Protein AF-E6Q525-F1 (afdb_monomer)

Radius of gyration: 19.32 Å; Cα contacts (8 Å, |Δi|>4): 96; chains: 1; bounding box: 48×26×49 Å

Structure (mmCIF, N/CA/C/O backbone):
data_AF-E6Q525-F1
#
_entry.id   AF-E6Q525-F1
#
loop_
_atom_site.group_PDB
_atom_site.id
_atom_site.type_symbol
_atom_site.label_atom_id
_atom_site.label_alt_id
_atom_site.label_comp_id
_atom_site.label_asym_id
_atom_site.label_entity_id
_atom_site.label_seq_id
_atom_site.pdbx_PDB_ins_code
_atom_site.Cartn_x
_atom_site.Cartn_y
_atom_site.Cartn_z
_atom_site.occupancy
_atom_site.B_iso_or_equiv
_atom_site.auth_seq_id
_atom_site.auth_comp_id
_atom_site.auth_asym_id
_atom_site.auth_atom_id
_atom_site.pdbx_PDB_model_num
ATOM 1 N N . MET A 1 1 ? 4.960 17.844 8.974 1.00 47.88 1 MET A N 1
ATOM 2 C CA . MET A 1 1 ? 4.373 16.838 8.065 1.00 47.88 1 MET A CA 1
ATOM 3 C C . MET A 1 1 ? 4.088 15.624 8.935 1.00 47.88 1 MET A C 1
ATOM 5 O O . MET A 1 1 ? 5.000 15.235 9.650 1.00 47.88 1 MET A O 1
ATOM 9 N N . GLY A 1 2 ? 2.838 15.164 9.034 1.00 61.84 2 GLY A N 1
ATOM 10 C CA . GLY A 1 2 ? 2.482 14.048 9.922 1.00 61.84 2 GLY A CA 1
ATOM 11 C C . GLY A 1 2 ? 3.049 12.732 9.397 1.00 61.84 2 GLY A C 1
ATOM 12 O O . GLY A 1 2 ? 3.009 12.504 8.191 1.00 61.84 2 GLY A O 1
ATOM 13 N N . ASP A 1 3 ? 3.600 11.910 10.284 1.00 78.62 3 ASP A N 1
ATOM 14 C CA . ASP A 1 3 ? 4.107 10.579 9.957 1.00 78.62 3 ASP A CA 1
ATOM 15 C C . ASP A 1 3 ? 3.029 9.544 10.285 1.00 78.62 3 ASP A C 1
ATOM 17 O O . ASP A 1 3 ? 2.641 9.395 11.443 1.00 78.62 3 ASP A O 1
ATOM 21 N N . VAL A 1 4 ? 2.529 8.849 9.265 1.00 78.38 4 VAL A N 1
ATOM 22 C CA . VAL A 1 4 ? 1.522 7.787 9.428 1.00 78.38 4 VAL A CA 1
ATOM 23 C C . VAL A 1 4 ? 2.098 6.539 10.108 1.00 78.38 4 VAL A C 1
ATOM 25 O O . VAL A 1 4 ? 1.346 5.728 10.632 1.00 78.38 4 VAL A O 1
ATOM 28 N N . SER A 1 5 ? 3.426 6.417 10.160 1.00 79.75 5 SER A N 1
ATOM 29 C CA . SER A 1 5 ? 4.144 5.385 10.919 1.00 79.75 5 SER A CA 1
ATOM 30 C C . SER A 1 5 ? 4.173 5.692 12.424 1.00 79.75 5 SER A C 1
ATOM 32 O O . SER A 1 5 ? 4.584 4.859 13.227 1.00 79.75 5 SER A O 1
ATOM 34 N N . SER A 1 6 ? 3.741 6.894 12.822 1.00 85.31 6 SER A N 1
ATOM 35 C CA . SER A 1 6 ? 3.618 7.321 14.215 1.00 85.31 6 SER A CA 1
ATOM 36 C C . SER A 1 6 ? 2.160 7.307 14.674 1.00 85.31 6 SER A C 1
ATOM 38 O O . SER A 1 6 ? 1.240 7.332 13.861 1.00 85.31 6 SER A O 1
ATOM 40 N N . ARG A 1 7 ? 1.943 7.301 15.995 1.00 90.62 7 ARG A N 1
ATOM 41 C CA . ARG A 1 7 ? 0.597 7.249 16.577 1.00 90.62 7 ARG A CA 1
ATOM 42 C C . ARG A 1 7 ? -0.264 8.421 16.092 1.00 90.62 7 ARG A C 1
ATOM 44 O O . ARG A 1 7 ? -0.021 9.575 16.450 1.00 90.62 7 ARG A O 1
ATOM 51 N N . LEU A 1 8 ? -1.296 8.107 15.321 1.00 91.69 8 LEU A N 1
ATOM 52 C CA . LEU A 1 8 ? -2.277 9.045 14.810 1.00 91.69 8 LEU A CA 1
ATOM 53 C C . LEU A 1 8 ? -3.156 9.570 15.954 1.00 91.69 8 LEU A C 1
ATOM 55 O O . LEU A 1 8 ? -3.463 8.836 16.899 1.00 91.69 8 LEU A O 1
ATOM 59 N N . PRO A 1 9 ? -3.628 10.824 15.865 1.00 94.38 9 PRO A N 1
ATOM 60 C CA . PRO A 1 9 ? -4.492 11.446 16.866 1.00 94.38 9 PRO A CA 1
ATOM 61 C C . PRO A 1 9 ? -5.953 10.978 16.730 1.00 94.38 9 PRO A C 1
ATOM 63 O O . PRO A 1 9 ? -6.878 11.787 16.718 1.00 94.38 9 PRO A O 1
ATOM 66 N N . PHE A 1 10 ? -6.154 9.670 16.590 1.00 95.25 10 PHE A N 1
ATOM 67 C CA . PHE A 1 10 ? -7.456 9.021 16.487 1.00 95.25 10 PHE A CA 1
ATOM 68 C C . PHE A 1 10 ? -7.557 7.904 17.519 1.00 95.25 10 PHE A C 1
ATOM 70 O O . PHE A 1 10 ? -6.555 7.257 17.840 1.00 95.25 10 PHE A O 1
ATOM 77 N N . ASP A 1 11 ? -8.766 7.657 18.007 1.00 96.38 11 ASP A N 1
ATOM 78 C CA . ASP A 1 11 ? -9.036 6.551 18.920 1.00 96.38 11 ASP A CA 1
ATOM 79 C C . ASP A 1 11 ? -8.884 5.194 18.217 1.00 96.38 11 ASP A C 1
ATOM 81 O O . ASP A 1 11 ? -8.897 5.092 16.986 1.00 96.38 11 ASP A O 1
ATOM 85 N N . ASP A 1 12 ? -8.726 4.137 19.008 1.00 97.50 12 ASP A N 1
ATOM 86 C CA . ASP A 1 12 ? -8.756 2.768 18.494 1.00 97.50 12 ASP A CA 1
ATOM 87 C C . ASP A 1 12 ? -10.149 2.473 17.908 1.00 97.50 12 ASP A C 1
ATOM 89 O O . ASP A 1 12 ? -11.165 2.919 18.446 1.00 97.50 12 ASP A O 1
ATOM 93 N N . ALA A 1 13 ? -10.213 1.696 16.823 1.00 97.75 13 ALA A N 1
ATOM 94 C CA . ALA A 1 13 ? -11.466 1.225 16.229 1.00 97.75 13 ALA A CA 1
ATOM 95 C C . ALA A 1 13 ? -12.502 2.336 15.932 1.00 97.75 13 ALA A C 1
ATOM 97 O O . ALA A 1 13 ? -13.710 2.163 16.130 1.00 97.75 13 ALA A O 1
ATOM 98 N N . CYS A 1 14 ? -12.053 3.490 15.438 1.00 97.69 14 CYS A N 1
ATOM 99 C CA . CYS A 1 14 ? -12.929 4.624 15.146 1.00 97.69 14 CYS A CA 1
ATOM 100 C C . CYS A 1 14 ? -13.398 4.694 13.681 1.00 97.69 14 CYS A C 1
ATOM 102 O O . CYS A 1 14 ? -14.441 5.299 13.425 1.00 97.69 14 CYS A O 1
ATOM 104 N N . PHE A 1 15 ? -12.708 4.032 12.743 1.00 97.94 15 PHE A N 1
ATOM 105 C CA . PHE A 1 15 ? -13.044 4.040 11.313 1.00 97.94 15 PHE A CA 1
ATOM 106 C C . PHE A 1 15 ? -13.533 2.683 10.793 1.00 97.94 15 PHE A C 1
ATOM 108 O O . PHE A 1 15 ? -13.028 1.631 11.176 1.00 97.94 15 PHE A O 1
ATOM 115 N N . ASP A 1 16 ? -14.487 2.711 9.860 1.00 98.19 16 ASP A N 1
ATOM 116 C CA . ASP A 1 16 ? -14.950 1.522 9.129 1.00 98.19 16 ASP A CA 1
ATOM 117 C C . ASP A 1 16 ? -14.088 1.223 7.889 1.00 98.19 16 ASP A C 1
ATOM 119 O O . ASP A 1 16 ? -13.936 0.065 7.496 1.00 98.19 16 ASP A O 1
ATOM 123 N N . VAL A 1 17 ? -13.525 2.263 7.260 1.00 97.69 17 VAL A N 1
ATOM 124 C CA . VAL A 1 17 ? -12.701 2.159 6.048 1.00 97.69 17 VAL A CA 1
ATOM 125 C C . VAL A 1 17 ? -11.536 3.146 6.108 1.00 97.69 17 VAL A C 1
ATOM 127 O O . VAL A 1 17 ? -11.725 4.306 6.473 1.00 97.69 17 VAL A O 1
ATOM 130 N N . ALA A 1 18 ? -10.353 2.704 5.688 1.00 96.50 18 ALA A N 1
ATOM 131 C CA . ALA A 1 18 ? -9.171 3.530 5.473 1.00 96.50 18 ALA A CA 1
ATOM 132 C C . ALA A 1 18 ? -8.716 3.425 4.010 1.00 96.50 18 ALA A C 1
ATOM 134 O O . ALA A 1 18 ? -8.756 2.346 3.418 1.00 96.50 18 ALA A O 1
ATOM 135 N N . ILE A 1 19 ? -8.282 4.542 3.423 1.00 96.06 19 ILE A N 1
ATOM 136 C CA . ILE A 1 19 ? -7.735 4.594 2.060 1.00 96.06 19 ILE A CA 1
ATOM 137 C C . ILE A 1 19 ? -6.264 4.980 2.159 1.00 96.06 19 ILE A C 1
ATOM 139 O O . ILE A 1 19 ? -5.932 6.017 2.732 1.00 96.06 19 ILE A O 1
ATOM 143 N N . PHE A 1 20 ? -5.397 4.156 1.582 1.00 94.25 20 PHE A N 1
ATOM 144 C CA . PHE A 1 20 ? -3.954 4.339 1.612 1.00 94.25 20 PHE A CA 1
ATOM 145 C C . PHE A 1 20 ? -3.367 4.143 0.212 1.00 94.25 20 PHE A C 1
ATOM 147 O O . PHE A 1 20 ? -2.974 3.042 -0.168 1.00 94.25 20 PHE A O 1
ATOM 154 N N . GLY A 1 21 ? -3.396 5.203 -0.596 1.00 93.62 21 GLY A N 1
ATOM 155 C CA . GLY A 1 21 ? -3.055 5.122 -2.017 1.00 93.62 21 GLY A CA 1
ATOM 156 C C . GLY A 1 21 ? -1.723 5.773 -2.363 1.00 93.62 21 GLY A C 1
ATOM 157 O O . GLY A 1 21 ? -1.553 6.954 -2.081 1.00 93.62 21 GLY A O 1
ATOM 158 N N . GLU A 1 22 ? -0.829 5.019 -3.009 1.00 90.81 22 GLU A N 1
ATOM 159 C CA . GLU A 1 22 ? 0.475 5.471 -3.536 1.00 90.81 22 GLU A CA 1
ATOM 160 C C . GLU A 1 22 ? 1.377 6.126 -2.469 1.00 90.81 22 GLU A C 1
ATOM 162 O O . GLU A 1 22 ? 1.994 7.170 -2.687 1.00 90.81 22 GLU A O 1
ATOM 167 N N . VAL A 1 23 ? 1.389 5.556 -1.259 1.00 91.25 23 VAL A N 1
ATOM 168 C CA . VAL A 1 23 ? 2.201 6.061 -0.132 1.00 91.25 23 VAL A CA 1
ATOM 169 C C . VAL A 1 23 ? 3.069 4.975 0.493 1.00 91.25 23 VAL A C 1
ATOM 171 O O . VAL A 1 23 ? 4.162 5.286 0.964 1.00 91.25 23 VAL A O 1
ATOM 174 N N . ILE A 1 24 ? 2.623 3.714 0.508 1.00 93.19 24 ILE A N 1
ATOM 175 C CA . ILE A 1 24 ? 3.304 2.642 1.249 1.00 93.19 24 ILE A CA 1
ATOM 176 C C . ILE A 1 24 ? 4.763 2.453 0.805 1.00 93.19 24 ILE A C 1
ATOM 178 O O . ILE A 1 24 ? 5.640 2.251 1.638 1.00 93.19 24 ILE A O 1
ATOM 182 N N . GLU A 1 25 ? 5.043 2.601 -0.487 1.00 89.25 25 GLU A N 1
ATOM 183 C CA . GLU A 1 25 ? 6.373 2.490 -1.093 1.00 89.25 25 GLU A CA 1
ATOM 184 C C . GLU A 1 25 ? 7.328 3.641 -0.740 1.00 89.25 25 GLU A C 1
ATOM 186 O O . GLU A 1 25 ? 8.530 3.550 -0.991 1.00 89.25 25 GLU A O 1
ATOM 191 N N . HIS A 1 26 ? 6.806 4.729 -0.175 1.00 88.81 26 HIS A N 1
ATOM 192 C CA . HIS A 1 26 ? 7.578 5.898 0.235 1.00 88.81 26 HIS A CA 1
ATOM 193 C C . HIS A 1 26 ? 7.875 5.918 1.736 1.00 88.81 26 HIS A C 1
ATOM 195 O O . HIS A 1 26 ? 8.639 6.771 2.194 1.00 88.81 26 HIS A O 1
ATOM 201 N N . LEU A 1 27 ? 7.272 5.009 2.506 1.00 90.62 27 LEU A N 1
ATOM 202 C CA . LEU A 1 27 ? 7.489 4.933 3.941 1.00 90.62 27 LEU A CA 1
ATOM 203 C C . LEU A 1 27 ? 8.838 4.304 4.273 1.00 90.62 27 LEU A C 1
ATOM 205 O O . LEU A 1 27 ? 9.283 3.351 3.638 1.00 90.62 27 LEU A O 1
ATOM 209 N N . VAL A 1 28 ? 9.461 4.830 5.327 1.00 90.75 28 VAL A N 1
ATOM 210 C CA . VAL A 1 28 ? 10.660 4.229 5.923 1.00 90.75 28 VAL A CA 1
ATOM 211 C C . VAL A 1 28 ? 10.292 2.940 6.662 1.00 90.75 28 VAL A C 1
ATOM 213 O O . VAL A 1 28 ? 11.012 1.952 6.550 1.00 90.75 28 VAL A O 1
ATOM 216 N N . ASP A 1 29 ? 9.167 2.956 7.383 1.00 93.50 29 ASP A N 1
ATOM 217 C CA . ASP A 1 29 ? 8.626 1.813 8.121 1.00 93.50 29 ASP A CA 1
ATOM 218 C C . ASP A 1 29 ? 7.149 1.580 7.735 1.00 93.50 29 ASP A C 1
ATOM 220 O O . ASP A 1 29 ? 6.232 2.104 8.377 1.00 93.50 29 ASP A O 1
ATOM 224 N N . PRO A 1 30 ? 6.891 0.844 6.639 1.00 93.94 30 PRO A N 1
ATOM 225 C CA . PRO A 1 30 ? 5.530 0.553 6.202 1.00 93.94 30 PRO A CA 1
ATOM 226 C C . PRO A 1 30 ? 4.770 -0.342 7.189 1.00 93.94 30 PRO A C 1
ATOM 228 O O . PRO A 1 30 ? 3.546 -0.238 7.273 1.00 93.94 30 PRO A O 1
ATOM 231 N N . ASP A 1 31 ? 5.464 -1.184 7.959 1.00 95.69 31 ASP A N 1
ATOM 232 C CA . ASP A 1 31 ? 4.833 -2.093 8.916 1.00 95.69 31 ASP A CA 1
ATOM 233 C C . ASP A 1 31 ? 4.242 -1.317 10.097 1.00 95.69 31 ASP A C 1
ATOM 235 O O . ASP A 1 31 ? 3.097 -1.568 10.483 1.00 95.69 31 ASP A O 1
ATOM 239 N N . ALA A 1 32 ? 4.969 -0.329 10.627 1.00 94.56 32 ALA A N 1
ATOM 240 C CA . ALA A 1 32 ? 4.458 0.561 11.668 1.00 94.56 32 ALA A CA 1
ATOM 241 C C . ALA A 1 32 ? 3.211 1.330 11.201 1.00 94.56 32 ALA A C 1
ATOM 243 O O . ALA A 1 32 ? 2.221 1.415 11.930 1.00 94.56 32 ALA A O 1
ATOM 244 N N . ALA A 1 33 ? 3.205 1.820 9.959 1.00 94.31 33 ALA A N 1
ATOM 245 C CA . ALA A 1 33 ? 2.037 2.494 9.399 1.00 94.31 33 ALA A CA 1
ATOM 246 C C . ALA A 1 33 ? 0.834 1.555 9.225 1.00 94.31 33 ALA A C 1
ATOM 248 O O . ALA A 1 33 ? -0.295 1.934 9.533 1.00 94.31 33 ALA A O 1
ATOM 249 N N . LEU A 1 34 ? 1.050 0.315 8.772 1.00 95.56 34 LEU A N 1
ATOM 250 C CA . LEU A 1 34 ? -0.022 -0.678 8.653 1.00 95.56 34 LEU A CA 1
ATOM 251 C C . LEU A 1 34 ? -0.587 -1.088 10.019 1.00 95.56 34 LEU A C 1
ATOM 253 O O . LEU A 1 34 ? -1.800 -1.265 10.143 1.00 95.56 34 LEU A O 1
ATOM 257 N N . GLN A 1 35 ? 0.256 -1.200 11.050 1.00 96.06 35 GLN A N 1
ATOM 258 C CA . GLN A 1 35 ? -0.192 -1.444 12.426 1.00 96.06 35 GLN A CA 1
ATOM 259 C C . GLN A 1 35 ? -1.062 -0.298 12.936 1.00 96.06 35 GLN A C 1
ATOM 261 O O . GLN A 1 35 ? -2.121 -0.531 13.517 1.00 96.06 35 GLN A O 1
ATOM 266 N N . GLU A 1 36 ? -0.652 0.937 12.673 1.00 96.25 36 GLU A N 1
ATOM 267 C CA . GLU A 1 36 ? -1.385 2.121 13.093 1.00 96.25 36 GLU A CA 1
ATOM 268 C C . GLU A 1 36 ? -2.723 2.274 12.351 1.00 96.25 36 GLU A C 1
ATOM 270 O O . GLU A 1 36 ? -3.752 2.554 12.967 1.00 96.25 36 GLU A O 1
ATOM 275 N N . ILE A 1 37 ? -2.751 1.987 11.047 1.00 96.06 37 ILE A N 1
ATOM 276 C CA . ILE A 1 37 ? -3.991 1.900 10.264 1.00 96.06 37 ILE A CA 1
ATOM 277 C C . ILE A 1 37 ? -4.902 0.799 10.825 1.00 96.06 37 ILE A C 1
ATOM 279 O O . ILE A 1 37 ? -6.101 1.016 11.001 1.00 96.06 37 ILE A O 1
ATOM 283 N N . SER A 1 38 ? -4.349 -0.371 11.156 1.00 96.38 38 SER A N 1
ATOM 284 C 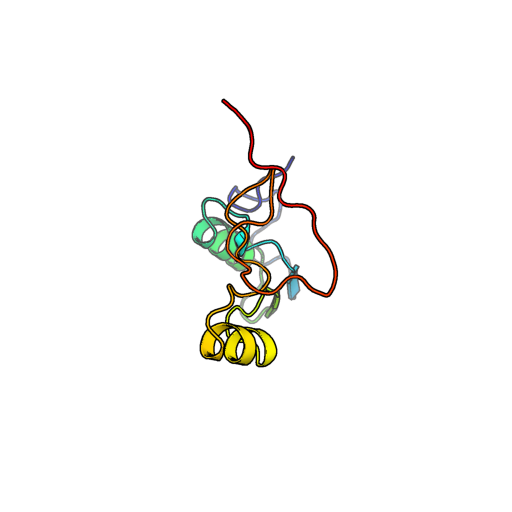CA . SER A 1 38 ? -5.114 -1.459 11.769 1.00 96.38 38 SER A CA 1
ATOM 285 C C . SER A 1 38 ? -5.667 -1.087 13.146 1.00 96.38 38 SER A C 1
ATOM 287 O O . SER A 1 38 ? -6.742 -1.568 13.492 1.00 96.38 38 SER A O 1
ATOM 289 N N . ARG A 1 39 ? -4.962 -0.261 13.932 1.00 97.25 39 ARG A N 1
ATOM 290 C CA . ARG A 1 39 ? -5.412 0.213 15.251 1.00 97.25 39 ARG A CA 1
ATOM 291 C C . ARG A 1 39 ? -6.647 1.098 15.134 1.00 97.25 39 ARG A C 1
ATOM 293 O O . ARG A 1 39 ? -7.592 0.943 15.905 1.00 97.25 39 ARG A O 1
ATOM 300 N N . VAL A 1 40 ? -6.641 2.036 14.189 1.00 97.50 40 VAL A N 1
ATOM 301 C CA . VAL A 1 40 ? -7.747 2.992 14.017 1.00 97.50 40 VAL A CA 1
ATOM 302 C C . VAL A 1 40 ? -8.950 2.379 13.294 1.00 97.50 40 VAL A C 1
ATOM 304 O O . VAL A 1 40 ? -10.059 2.906 13.398 1.00 97.50 40 VAL A O 1
ATOM 307 N N . LEU A 1 41 ? -8.766 1.257 12.591 1.00 98.12 41 LEU A N 1
ATOM 308 C CA . LEU A 1 41 ? -9.850 0.494 11.977 1.00 98.12 41 LEU A CA 1
ATOM 309 C C . LEU A 1 41 ? -10.617 -0.341 13.006 1.00 98.12 41 LEU A C 1
ATOM 311 O O . LEU A 1 41 ? -10.053 -0.983 13.891 1.00 98.12 41 LEU A O 1
ATOM 315 N N . ARG A 1 42 ? -11.941 -0.365 12.863 1.00 98.31 42 ARG A N 1
ATOM 316 C CA . ARG A 1 42 ? -12.815 -1.273 13.611 1.00 98.31 42 ARG A CA 1
ATOM 317 C C . ARG A 1 42 ? -12.500 -2.731 13.277 1.00 98.31 42 ARG A C 1
ATOM 319 O O . ARG A 1 42 ? -12.098 -3.022 12.149 1.00 98.31 42 ARG A O 1
ATOM 326 N N . PRO A 1 43 ? -12.765 -3.679 14.195 1.00 96.81 43 PRO A N 1
ATOM 327 C CA . PRO A 1 43 ? -12.792 -5.094 13.845 1.00 96.81 43 PRO A CA 1
ATOM 328 C C . PRO A 1 43 ? -13.726 -5.336 12.649 1.00 96.81 43 PRO A C 1
ATOM 330 O O . PRO A 1 43 ? -14.905 -4.994 12.701 1.00 96.81 43 PRO A O 1
ATOM 333 N N . GLY A 1 44 ? -13.192 -5.902 11.564 1.00 96.00 44 GLY A N 1
ATOM 334 C CA . GLY A 1 44 ? -13.927 -6.104 10.307 1.00 96.00 44 GLY A CA 1
ATOM 335 C C . GLY A 1 44 ? -13.978 -4.889 9.368 1.00 96.00 44 GLY A C 1
ATOM 336 O O . GLY A 1 44 ? -14.629 -4.970 8.329 1.00 96.00 44 GLY A O 1
ATOM 337 N N . GLY A 1 45 ? -13.304 -3.787 9.708 1.00 97.50 45 GLY A N 1
ATOM 338 C CA . GLY A 1 45 ? -13.104 -2.646 8.819 1.00 97.50 45 GLY A CA 1
ATOM 339 C C . GLY A 1 45 ? -12.185 -2.972 7.638 1.00 97.50 45 GLY A C 1
ATOM 340 O O . GLY A 1 45 ? -11.452 -3.963 7.650 1.00 97.50 45 GLY A O 1
ATOM 341 N N . TYR A 1 46 ? -12.219 -2.126 6.609 1.00 97.81 46 TYR A N 1
ATOM 342 C CA . TYR A 1 46 ? -11.490 -2.351 5.359 1.00 97.81 46 TYR A CA 1
ATOM 343 C C . TYR A 1 46 ? -10.363 -1.344 5.146 1.00 97.81 46 TYR A C 1
ATOM 345 O O . TYR A 1 46 ? -10.533 -0.142 5.328 1.00 97.81 46 TYR A O 1
ATOM 353 N N . LEU A 1 47 ? -9.228 -1.836 4.655 1.00 97.31 47 LEU A N 1
ATOM 354 C CA . LEU A 1 47 ? -8.162 -1.012 4.098 1.00 97.31 47 LEU A CA 1
ATOM 355 C C . LEU A 1 47 ? -8.178 -1.133 2.573 1.00 97.31 47 LEU A C 1
ATOM 357 O O . LEU A 1 47 ? -8.012 -2.225 2.029 1.00 97.31 47 LEU A O 1
ATOM 361 N N . VAL A 1 48 ? -8.347 -0.008 1.883 1.00 97.62 48 VAL A N 1
ATOM 362 C CA . VAL A 1 48 ? -8.154 0.104 0.435 1.00 97.62 48 VAL A CA 1
ATOM 363 C C . VAL A 1 48 ? -6.754 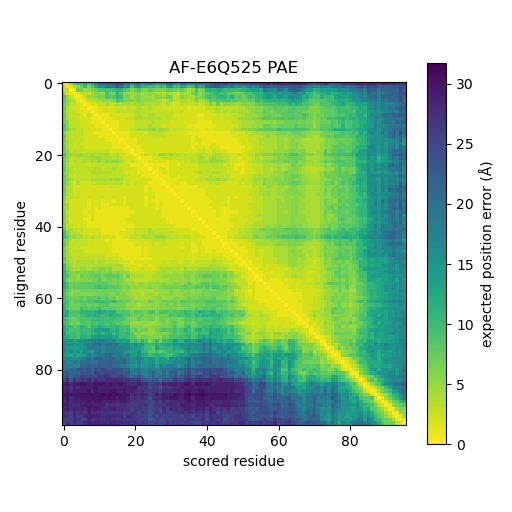0.649 0.188 1.00 97.62 48 VAL A C 1
ATOM 365 O O . VAL A 1 48 ? -6.501 1.829 0.421 1.00 97.62 48 VAL A O 1
ATOM 368 N N . LEU A 1 49 ? -5.850 -0.214 -0.273 1.00 96.12 49 LEU A N 1
ATOM 369 C CA . LEU A 1 49 ? -4.448 0.121 -0.514 1.00 96.12 49 LEU A CA 1
ATOM 370 C C . LEU A 1 49 ? -4.123 0.085 -2.008 1.00 96.12 49 LEU A C 1
ATOM 372 O O . LEU A 1 49 ? -4.491 -0.869 -2.696 1.00 96.12 49 LEU A O 1
ATOM 376 N N . THR A 1 50 ? -3.397 1.091 -2.498 1.00 94.81 50 THR A N 1
ATOM 377 C CA . THR A 1 50 ? -2.822 1.082 -3.853 1.00 94.81 50 THR A CA 1
ATOM 378 C C . THR A 1 50 ? -1.317 1.319 -3.800 1.00 94.81 50 THR A C 1
ATOM 380 O O . THR A 1 50 ? -0.828 2.055 -2.944 1.00 94.81 50 THR A O 1
ATOM 383 N N . THR A 1 51 ? -0.589 0.640 -4.684 1.00 93.88 51 THR A N 1
ATOM 384 C CA . THR A 1 51 ? 0.861 0.777 -4.845 1.00 93.88 51 THR A CA 1
ATOM 385 C C . THR A 1 51 ? 1.257 0.345 -6.266 1.00 93.88 51 THR A C 1
ATOM 387 O O . THR A 1 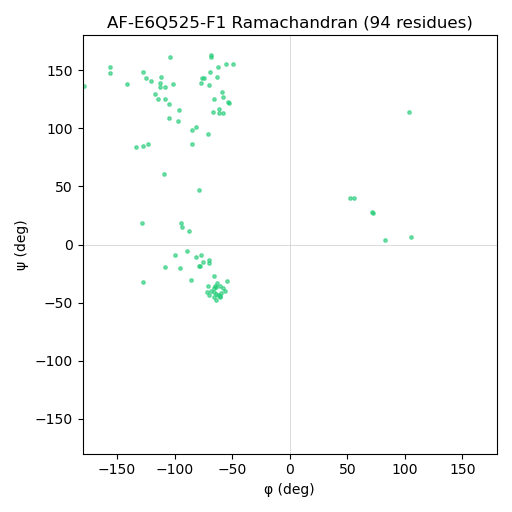51 ? 0.569 -0.506 -6.8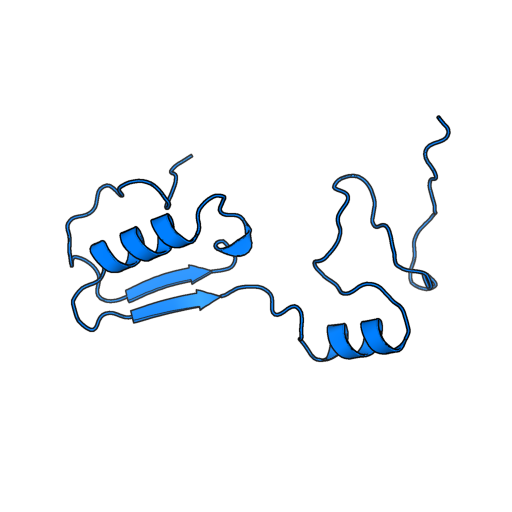60 1.00 93.88 51 THR A O 1
ATOM 390 N N . PRO A 1 52 ? 2.354 0.871 -6.838 1.00 90.06 52 PRO A N 1
ATOM 391 C CA . PRO A 1 52 ? 2.818 0.487 -8.161 1.00 90.06 52 PRO A CA 1
ATOM 392 C C . PRO A 1 52 ? 3.099 -1.016 -8.283 1.00 90.06 52 PRO A C 1
ATOM 394 O O . PRO A 1 52 ? 3.902 -1.604 -7.559 1.00 90.06 52 PRO A O 1
ATOM 397 N N . ASN A 1 53 ? 2.493 -1.655 -9.285 1.00 90.44 53 ASN A N 1
ATOM 398 C CA . ASN A 1 53 ? 2.797 -3.044 -9.615 1.00 90.44 53 ASN A CA 1
ATOM 399 C C . ASN A 1 53 ? 4.020 -3.120 -10.537 1.00 90.44 53 ASN A C 1
ATOM 401 O O . ASN A 1 53 ? 3.898 -3.017 -11.764 1.00 90.44 53 ASN A O 1
ATOM 405 N N . LEU A 1 54 ? 5.192 -3.387 -9.959 1.00 88.00 54 LEU A N 1
ATOM 406 C CA . LEU A 1 54 ? 6.433 -3.567 -10.714 1.00 88.00 54 LEU A CA 1
ATOM 407 C C . LEU A 1 54 ? 6.317 -4.641 -11.813 1.00 88.00 54 LEU A C 1
ATOM 409 O O . LEU A 1 54 ? 6.930 -4.504 -12.867 1.00 88.00 54 LEU A O 1
ATOM 413 N N . ALA A 1 55 ? 5.500 -5.675 -11.608 1.00 89.00 55 ALA A N 1
ATOM 414 C CA . ALA A 1 55 ? 5.313 -6.795 -12.528 1.00 89.00 55 ALA A CA 1
ATOM 415 C C . ALA A 1 55 ? 4.137 -6.614 -13.508 1.00 89.00 55 ALA A C 1
ATOM 417 O O . ALA A 1 55 ? 3.695 -7.587 -14.132 1.00 89.00 55 ALA A O 1
ATOM 418 N N . CYS A 1 56 ? 3.609 -5.398 -13.658 1.00 90.69 56 CYS A N 1
ATOM 419 C CA . CYS A 1 56 ? 2.595 -5.105 -14.666 1.00 90.69 56 CYS A CA 1
ATOM 420 C C . CYS A 1 56 ? 3.071 -5.485 -16.084 1.00 90.69 56 CYS A C 1
ATOM 422 O O . CYS A 1 56 ? 4.265 -5.590 -16.378 1.00 90.69 56 CYS A O 1
ATOM 424 N N . TRP A 1 57 ? 2.111 -5.741 -16.974 1.00 91.88 57 TRP A N 1
ATOM 425 C CA . TRP A 1 57 ? 2.361 -6.370 -18.275 1.00 91.88 57 TRP A CA 1
ATOM 426 C C . TRP A 1 57 ? 3.396 -5.621 -19.130 1.00 91.88 57 TRP A C 1
ATOM 428 O O . TRP A 1 57 ? 4.262 -6.255 -19.728 1.00 91.88 57 TRP A O 1
ATOM 438 N N . PHE A 1 58 ? 3.374 -4.286 -19.140 1.00 88.81 58 PHE A N 1
ATOM 439 C CA . PHE A 1 58 ? 4.342 -3.498 -19.900 1.00 88.81 58 PHE A CA 1
ATOM 440 C C . PHE A 1 58 ? 5.742 -3.548 -19.273 1.00 88.81 58 PHE A C 1
ATOM 442 O O . PHE A 1 58 ? 6.721 -3.644 -20.009 1.00 88.81 58 PHE A O 1
ATOM 449 N N . ASN A 1 59 ? 5.854 -3.581 -17.937 1.00 89.62 59 ASN A N 1
ATOM 450 C CA . ASN A 1 59 ? 7.138 -3.749 -17.253 1.00 89.62 59 ASN A CA 1
ATOM 451 C C . ASN A 1 59 ? 7.765 -5.119 -17.545 1.00 89.62 59 ASN A C 1
ATOM 453 O O . ASN A 1 59 ? 8.976 -5.224 -17.730 1.00 89.62 59 ASN A O 1
ATOM 457 N N . ARG A 1 60 ? 6.945 -6.167 -17.675 1.00 91.88 60 ARG A N 1
ATOM 458 C CA . ARG A 1 60 ? 7.413 -7.488 -18.124 1.00 91.88 60 ARG A CA 1
ATOM 459 C C . ARG A 1 60 ? 7.941 -7.456 -19.558 1.00 91.88 60 ARG A C 1
ATOM 461 O O . ARG A 1 60 ? 8.987 -8.038 -19.822 1.00 91.88 60 ARG A O 1
ATOM 468 N N . ILE A 1 61 ? 7.259 -6.759 -20.467 1.00 90.81 61 ILE A N 1
ATOM 469 C CA . ILE A 1 61 ? 7.700 -6.636 -21.865 1.00 90.81 61 ILE A CA 1
ATOM 470 C C . ILE A 1 61 ? 9.037 -5.897 -21.951 1.00 90.81 61 ILE A C 1
ATOM 472 O O . ILE A 1 61 ? 9.951 -6.390 -22.610 1.00 90.81 61 ILE A O 1
ATOM 476 N N . VAL A 1 62 ? 9.183 -4.752 -21.269 1.00 85.50 62 VAL A N 1
ATOM 477 C CA . VAL A 1 62 ? 10.442 -3.984 -21.306 1.00 85.50 62 VAL A CA 1
ATOM 478 C C . VAL A 1 62 ? 11.602 -4.769 -20.687 1.00 85.50 62 VAL A C 1
ATOM 480 O O . VAL A 1 62 ? 12.693 -4.760 -21.253 1.00 85.50 62 VAL A O 1
ATOM 483 N N . LEU A 1 63 ? 11.362 -5.541 -19.620 1.00 87.94 63 LEU A N 1
ATOM 484 C CA . LEU A 1 63 ? 12.374 -6.431 -19.038 1.00 87.94 63 LEU A CA 1
ATOM 485 C C . LEU A 1 63 ? 12.868 -7.486 -20.027 1.00 87.94 63 LEU A C 1
ATOM 487 O O . LEU A 1 63 ? 14.074 -7.687 -20.148 1.00 87.94 63 LEU A O 1
ATOM 491 N N . VAL A 1 64 ? 11.956 -8.137 -20.754 1.00 88.50 64 VAL A N 1
ATOM 492 C CA . VAL A 1 64 ? 12.306 -9.177 -21.737 1.00 88.50 64 VAL A CA 1
ATOM 493 C C . VAL A 1 64 ? 13.204 -8.626 -22.847 1.00 88.50 64 VAL A C 1
ATOM 495 O O . VAL A 1 64 ? 14.116 -9.314 -23.295 1.00 88.50 64 VAL A O 1
ATOM 498 N N . ILE A 1 65 ? 13.002 -7.373 -23.258 1.00 86.94 65 ILE A N 1
ATOM 499 C CA . ILE A 1 65 ? 13.839 -6.709 -24.272 1.00 86.94 65 ILE A CA 1
ATOM 500 C C . ILE A 1 65 ? 15.080 -6.014 -23.678 1.00 86.94 65 ILE A C 1
ATOM 502 O O . ILE A 1 65 ? 15.750 -5.242 -24.369 1.00 86.94 65 ILE A O 1
ATOM 506 N N . GLY A 1 66 ? 15.403 -6.277 -22.407 1.00 82.56 66 GLY A N 1
ATOM 507 C CA . GLY A 1 66 ? 16.595 -5.759 -21.732 1.00 82.56 66 GLY A CA 1
ATOM 508 C C . GLY A 1 66 ? 16.527 -4.267 -21.395 1.00 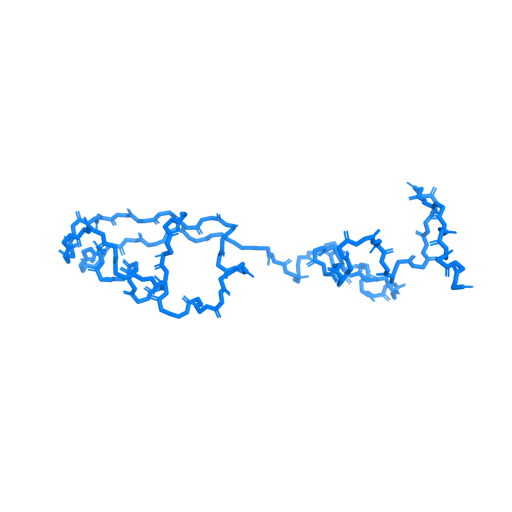82.56 66 GLY A C 1
ATOM 509 O O . GLY A 1 66 ? 17.559 -3.596 -21.347 1.00 82.56 66 GLY A O 1
ATOM 510 N N . VAL A 1 67 ? 15.322 -3.728 -21.205 1.00 81.62 67 VAL A N 1
ATOM 511 C CA . VAL A 1 67 ? 15.066 -2.338 -20.817 1.00 81.62 67 VAL A CA 1
ATOM 512 C C . VAL A 1 67 ? 14.574 -2.293 -19.370 1.00 81.62 67 VAL A C 1
ATOM 514 O O . VAL A 1 67 ? 13.710 -3.066 -18.963 1.00 81.62 67 VAL A O 1
ATOM 517 N N . GLN A 1 68 ? 15.113 -1.354 -18.594 1.00 82.12 68 GLN A N 1
ATOM 518 C CA . GLN A 1 68 ? 14.715 -1.139 -17.206 1.00 82.12 68 GLN A CA 1
ATOM 519 C C . GLN A 1 68 ? 13.203 -0.818 -17.083 1.00 82.12 68 GLN A C 1
ATOM 521 O O . GLN A 1 68 ? 12.728 0.082 -17.793 1.00 82.12 68 GLN A O 1
ATOM 526 N N . PRO A 1 69 ? 12.463 -1.485 -16.167 1.00 85.00 69 PRO A N 1
ATOM 527 C CA . PRO A 1 69 ? 11.071 -1.183 -15.838 1.00 85.00 69 PRO A CA 1
ATOM 528 C C . PRO A 1 69 ? 10.785 0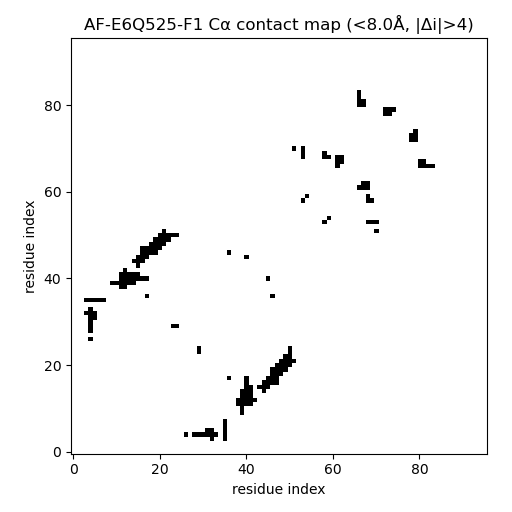.291 -15.553 1.00 85.00 69 PRO A C 1
ATOM 530 O O . PRO A 1 69 ? 11.641 1.067 -15.122 1.00 85.00 69 PRO A O 1
ATOM 533 N N . ILE A 1 70 ? 9.535 0.681 -15.756 1.00 77.94 70 ILE A N 1
ATOM 534 C CA . ILE A 1 70 ? 9.016 1.976 -15.320 1.00 77.94 70 ILE A CA 1
ATOM 535 C C . ILE A 1 70 ? 8.807 1.941 -13.802 1.00 77.94 70 ILE A C 1
ATOM 537 O O . ILE A 1 70 ? 8.429 0.895 -13.271 1.00 77.94 70 ILE A O 1
ATOM 541 N N . PHE A 1 71 ? 9.073 3.071 -13.133 1.00 75.19 71 PHE A N 1
ATOM 542 C CA . PHE A 1 71 ? 9.014 3.248 -11.673 1.00 75.19 71 PHE A CA 1
ATOM 543 C C . PHE A 1 71 ? 10.145 2.550 -10.902 1.00 75.19 71 PHE A C 1
ATOM 545 O O . PHE A 1 71 ? 9.987 2.166 -9.750 1.00 75.19 71 PHE A O 1
ATOM 552 N N . THR A 1 72 ? 11.302 2.377 -11.546 1.00 76.81 72 THR A N 1
ATOM 553 C CA . THR A 1 72 ? 12.524 1.828 -10.919 1.00 76.81 72 THR A CA 1
ATOM 554 C C . THR A 1 72 ? 13.742 2.719 -11.138 1.00 76.81 72 THR A C 1
ATOM 556 O O . THR A 1 72 ? 14.886 2.276 -11.047 1.00 76.81 72 THR A O 1
ATOM 559 N N . GLU A 1 73 ? 13.509 3.982 -11.482 1.00 73.81 73 GLU A N 1
ATOM 560 C CA . GLU A 1 73 ? 14.549 4.981 -11.638 1.00 73.81 73 GLU A CA 1
ATOM 561 C C . GLU A 1 73 ? 15.290 5.175 -10.305 1.00 73.81 73 GLU A C 1
ATOM 563 O O . GLU A 1 73 ? 14.716 5.606 -9.312 1.00 73.81 73 GLU A O 1
ATOM 568 N N . THR A 1 74 ? 16.586 4.865 -10.281 1.00 63.59 74 THR A N 1
ATOM 569 C CA . THR A 1 74 ? 17.423 4.962 -9.072 1.00 63.59 74 THR A CA 1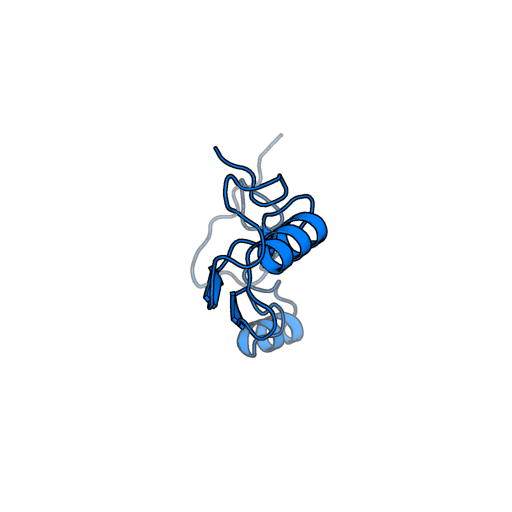
ATOM 570 C C . THR A 1 74 ? 18.083 6.328 -8.894 1.00 63.59 74 THR A C 1
ATOM 572 O O . THR A 1 74 ? 18.733 6.575 -7.882 1.00 63.59 74 THR A O 1
ATOM 575 N N . SER A 1 75 ? 17.944 7.224 -9.875 1.00 65.50 75 SER A N 1
ATOM 576 C CA . SER A 1 75 ? 18.542 8.555 -9.847 1.00 65.50 75 SER A CA 1
ATOM 577 C C . SER A 1 75 ? 17.468 9.635 -9.863 1.00 65.50 75 SER A C 1
ATOM 579 O O . SER A 1 75 ? 16.591 9.666 -10.723 1.00 65.50 75 SER A O 1
ATOM 581 N N . LEU A 1 76 ? 17.596 10.557 -8.910 1.00 65.62 76 LEU A N 1
ATOM 582 C CA . LEU A 1 76 ? 16.757 11.750 -8.788 1.00 65.62 76 LEU A CA 1
ATOM 583 C C . LEU A 1 76 ? 17.115 12.825 -9.826 1.00 65.62 76 LEU A C 1
ATOM 585 O O . LEU A 1 76 ? 16.348 13.757 -10.045 1.00 65.62 76 LEU A O 1
ATOM 589 N N . HIS A 1 77 ? 18.280 12.697 -10.466 1.00 68.81 77 HIS A N 1
ATOM 590 C CA . HIS A 1 77 ? 18.819 13.694 -11.392 1.00 68.81 77 HIS A CA 1
ATOM 591 C C . HIS A 1 77 ? 18.776 13.244 -12.855 1.00 68.81 77 HIS A C 1
ATOM 593 O O . HIS A 1 77 ? 18.869 14.075 -13.755 1.00 68.81 77 HIS A O 1
ATOM 599 N N . ALA A 1 78 ? 18.656 11.941 -13.117 1.00 62.16 78 ALA A N 1
ATOM 600 C CA . ALA A 1 78 ? 18.665 11.403 -14.471 1.00 62.16 78 ALA A CA 1
ATOM 601 C C . ALA A 1 78 ? 17.948 10.053 -14.555 1.00 62.16 78 ALA A C 1
ATOM 603 O O . ALA A 1 78 ? 18.035 9.225 -13.655 1.00 62.16 78 ALA A O 1
ATOM 604 N N . LYS A 1 79 ? 17.310 9.777 -15.692 1.00 60.00 79 LYS A N 1
ATOM 605 C CA . LYS A 1 79 ? 16.777 8.444 -15.995 1.00 60.00 79 LYS A CA 1
ATOM 606 C C . LYS A 1 79 ? 17.911 7.564 -16.526 1.00 60.00 79 LYS A C 1
ATOM 608 O O . LYS A 1 79 ? 18.300 7.687 -17.683 1.00 60.00 79 LYS A O 1
ATOM 613 N N . ILE A 1 80 ? 18.462 6.698 -15.678 1.00 60.72 80 ILE A N 1
ATOM 614 C CA . ILE A 1 80 ? 19.584 5.802 -16.011 1.00 60.72 80 ILE A CA 1
ATOM 615 C C . ILE A 1 80 ? 19.038 4.389 -16.284 1.00 60.72 80 ILE A C 1
ATOM 617 O O . ILE A 1 80 ? 18.159 3.923 -15.567 1.00 60.72 80 ILE A O 1
ATOM 621 N N . GLY A 1 81 ? 19.543 3.698 -17.317 1.00 55.94 81 GLY A N 1
ATOM 622 C CA . GLY A 1 81 ? 19.242 2.273 -17.563 1.00 55.94 81 GLY A CA 1
ATOM 623 C C . GLY A 1 81 ? 18.274 1.939 -18.712 1.00 55.94 81 GLY A C 1
ATOM 624 O O . GLY A 1 81 ? 17.945 0.771 -18.906 1.00 55.94 81 GLY A O 1
ATOM 625 N N . ARG A 1 82 ? 17.833 2.910 -19.527 1.00 60.62 82 ARG A N 1
ATOM 626 C CA . ARG A 1 82 ? 17.015 2.643 -20.731 1.00 60.62 82 ARG A CA 1
ATOM 627 C C . ARG A 1 82 ? 17.842 2.800 -22.013 1.00 60.62 82 ARG A C 1
ATOM 629 O O . ARG A 1 82 ? 18.209 3.907 -22.385 1.00 60.62 82 ARG A O 1
ATOM 636 N N . LYS A 1 83 ? 18.137 1.679 -22.685 1.00 49.62 83 LYS A N 1
ATOM 637 C CA . LYS A 1 83 ? 19.087 1.581 -23.817 1.00 49.62 83 LYS A CA 1
ATOM 638 C C . LYS A 1 83 ? 18.536 2.061 -25.176 1.00 49.62 83 LYS A C 1
ATOM 640 O O . LYS A 1 83 ? 19.321 2.368 -26.065 1.00 49.62 83 LYS A O 1
ATOM 645 N N . TRP A 1 84 ? 17.211 2.156 -25.338 1.00 50.12 84 TRP A N 1
ATOM 646 C CA . TRP A 1 84 ? 16.544 2.466 -26.615 1.00 50.12 84 TRP A CA 1
ATOM 647 C C . TRP A 1 84 ? 15.641 3.696 -26.491 1.00 50.12 84 TRP A C 1
ATOM 649 O O . TRP A 1 84 ? 14.451 3.596 -26.208 1.00 50.12 84 TRP A O 1
ATOM 659 N N . SER A 1 85 ? 16.222 4.876 -26.685 1.00 49.28 85 SER A N 1
ATOM 660 C CA . SER A 1 85 ? 15.549 6.165 -26.523 1.00 49.28 85 SER A CA 1
ATOM 661 C C . SER A 1 85 ? 15.305 6.852 -27.877 1.00 49.28 85 SER A C 1
ATOM 663 O O . SER A 1 85 ? 15.809 7.945 -28.127 1.00 49.28 85 SER A O 1
ATOM 665 N N . PHE A 1 86 ? 14.537 6.231 -28.781 1.00 48.97 86 PHE A N 1
ATOM 666 C CA . PHE A 1 86 ? 14.082 6.924 -30.003 1.00 48.97 86 PHE A CA 1
ATOM 667 C C . PHE A 1 86 ? 12.842 7.815 -29.761 1.00 48.97 86 PHE A C 1
ATOM 669 O O . PHE A 1 86 ? 12.519 8.651 -30.596 1.00 48.97 86 PHE A O 1
ATOM 676 N N . LEU A 1 87 ? 12.204 7.705 -28.585 1.00 49.28 87 LEU A N 1
ATOM 677 C CA . LEU A 1 87 ? 11.139 8.601 -28.101 1.00 49.28 87 LEU A CA 1
ATOM 678 C C . LEU A 1 87 ? 11.647 9.748 -27.194 1.00 49.28 87 LEU A C 1
ATOM 680 O O . LEU A 1 87 ? 10.862 10.381 -26.493 1.00 49.28 87 LEU A O 1
ATOM 684 N N . GLY A 1 88 ? 12.951 10.043 -27.240 1.00 37.91 88 GLY A N 1
ATOM 685 C CA . GLY A 1 88 ? 13.560 11.222 -26.619 1.00 37.91 88 GLY A CA 1
ATOM 686 C C . GLY A 1 88 ? 14.326 10.947 -25.325 1.00 37.91 88 GLY A C 1
ATOM 687 O O . GLY A 1 88 ? 13.731 10.624 -24.303 1.00 37.91 88 GLY A O 1
ATOM 688 N N . GLN A 1 89 ? 15.648 11.160 -25.386 1.00 53.34 89 GLN A N 1
ATOM 689 C CA . GLN A 1 89 ? 16.438 11.908 -24.404 1.00 53.34 89 GLN A CA 1
ATOM 690 C C . GLN A 1 89 ? 17.918 11.990 -24.805 1.00 53.34 89 GLN A C 1
ATOM 692 O O . GLN A 1 89 ? 18.545 11.020 -25.228 1.00 53.34 89 GLN A O 1
ATOM 697 N N . LEU A 1 90 ? 18.451 13.200 -24.629 1.00 41.41 90 LEU A N 1
ATOM 698 C CA . LEU A 1 90 ? 19.870 13.520 -24.607 1.00 41.41 90 LEU A CA 1
ATOM 699 C C . LEU A 1 90 ? 20.517 12.852 -23.392 1.00 41.41 90 LEU A C 1
ATOM 701 O O . LEU A 1 90 ? 20.111 13.080 -22.254 1.00 41.41 90 LEU A O 1
ATOM 705 N N . VAL A 1 91 ? 21.560 12.067 -23.645 1.00 45.53 91 VAL A N 1
ATOM 706 C CA . VAL A 1 91 ? 22.521 11.655 -22.625 1.00 45.53 91 VAL A CA 1
ATOM 707 C C . VAL A 1 91 ? 23.348 12.889 -22.272 1.00 45.53 91 VAL A C 1
ATOM 709 O O . VAL A 1 91 ? 24.320 13.199 -22.954 1.00 45.53 91 VAL A O 1
ATOM 712 N N . THR A 1 92 ? 22.980 13.623 -21.225 1.00 47.00 92 THR A N 1
ATOM 713 C CA . THR A 1 92 ? 23.957 14.483 -20.549 1.00 47.00 92 THR A CA 1
ATOM 714 C C . THR A 1 92 ? 24.689 13.605 -19.549 1.00 47.00 92 THR A C 1
ATOM 716 O O . THR A 1 92 ? 24.287 13.475 -18.395 1.00 47.00 92 THR A O 1
ATOM 719 N N . THR A 1 93 ? 25.745 12.939 -20.008 1.00 44.56 93 THR A N 1
ATOM 720 C CA . THR A 1 93 ? 26.796 12.467 -19.108 1.00 44.56 93 THR A CA 1
ATOM 721 C C . THR A 1 93 ? 27.267 13.681 -18.307 1.00 44.56 93 THR A C 1
ATOM 723 O O . THR A 1 93 ? 27.674 14.671 -18.923 1.00 44.56 93 THR A O 1
ATOM 726 N N . PRO A 1 94 ? 27.223 13.666 -16.964 1.00 42.81 94 PRO A N 1
ATOM 727 C CA . PRO A 1 94 ? 27.974 14.645 -16.204 1.00 42.81 94 PRO A CA 1
ATOM 728 C C . PRO A 1 94 ? 29.443 14.403 -16.555 1.00 42.81 94 PRO A C 1
ATOM 730 O O . PRO A 1 94 ? 29.986 13.333 -16.277 1.00 42.81 94 PRO A O 1
ATOM 733 N N . ARG A 1 95 ? 30.073 15.359 -17.240 1.00 43.50 95 ARG A N 1
ATOM 734 C CA . ARG A 1 95 ? 31.530 15.461 -17.197 1.00 43.50 95 ARG A CA 1
ATOM 735 C C . ARG A 1 95 ? 31.863 15.860 -15.763 1.00 43.50 95 ARG A C 1
ATOM 737 O O . ARG A 1 95 ? 31.445 16.933 -15.336 1.00 43.50 95 ARG A O 1
ATOM 744 N N . PHE A 1 96 ? 32.526 14.961 -15.043 1.00 50.66 96 PHE A N 1
ATOM 745 C CA . PHE A 1 96 ? 33.318 15.343 -13.880 1.00 50.66 96 PHE A CA 1
ATOM 746 C C . PHE A 1 96 ? 34.467 16.250 -14.329 1.00 50.66 96 PHE A C 1
ATOM 748 O O . PHE A 1 96 ? 34.971 16.031 -15.460 1.00 50.66 96 PHE A O 1
#

InterPro domains:
  IPR013216 Methyltransferase type 11 [PF08241] (3-49)
  IPR029063 S-adenosyl-L-methionine-dependent methyltransferase superfamily [G3DSA:3.40.50.150] (1-87)
  IPR029063 S-adenosyl-L-methionine-dependent methyltransferase superfamily [SSF53335] (2-78)

Secondary structure (DSSP, 8-state):
---TTS--SS-TT-EEEEEEES-GGG-S-HHHHHHHHHHHEEEEEEEEEE---TT-HHHHHHHHTT-PPTT----SS---S----TT---------

Mean predicted aligned error: 9.48 Å

Solvent-accessible surface area (backbone atoms only — not comparable to full-atom values): 6233 Å² total; per-residue (Å²): 133,89,58,64,54,42,90,64,102,64,59,72,48,71,32,62,66,48,79,47,67,73,46,62,92,75,46,95,50,46,65,47,23,52,51,45,53,55,43,29,29,26,93,92,38,47,76,50,73,42,68,90,65,70,78,37,72,67,28,49,53,35,44,76,75,71,24,60,45,78,95,64,66,88,44,98,87,47,89,70,63,67,84,80,57,90,88,70,70,84,83,78,72,81,80,127

Organism: NCBI:txid410659

Nearest PDB structures (foldseek):
  3cc8-assembly1_A-2  TM=6.907E-01  e=1.822E-03  Bacillus cereus ATCC 10987
  1vlm-assembly2_B  TM=6.965E-01  e=3.118E-03  Thermotoga maritima MSB8
  2gs9-assembly1_B  TM=8.014E-01  e=1.366E-02  Thermus thermophilus HB8
  3dh0-assembly1_A  TM=9.022E-01  e=5.595E-02  Aquifex aeolicus
  3l8d-assembly1_A-2  TM=6.767E-01  e=2.673E-02  Bacillus thuringiensis str. Al Hakam

pLDDT: mean 81.41, std 18.2, range [37.91, 98.31]

Sequence (96 aa):
MGDVSSRLPFDDACFDVAIFGEVIEHLVDPDAALQEISRVLRPGGYLVLTTPNLACWFNRIVLVIGVQPIFTETSLHAKIGRKWSFLGQLVTTPRF

Foldseek 3Di:
DDDLLDADPAAFQQDQEAEAEACLVVDPCSPSNVVNVNRNHHVNGYYHYYHDDCPPPVNVVCVVVQAHGPPPQPDPVDRPGGPDPPVDDDPPDPDD

=== Feature glossary ===
Feature key, reading from the visual/contextual features back to the raw sequence:

Rendered structure images. Structu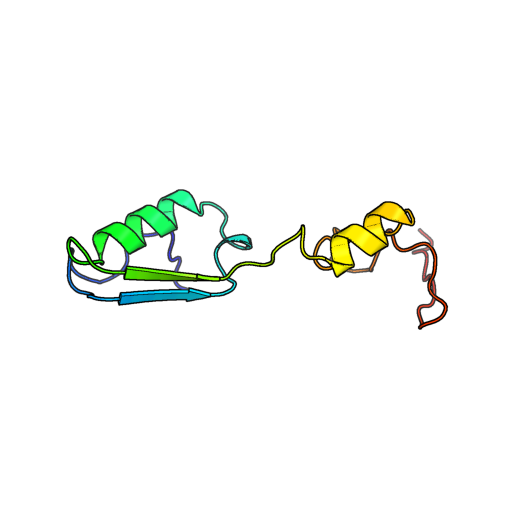re images are PyMOL renders from six orthogonal camera directions. Cartoon representation draws helices as coils and strands as arrows; sticks shows the backbone as bonds; surface shows the solvent-excluded envelope. Rainbow coloring maps sequence position to hue (blue→red, N→C); chain coloring assigns a distinct color per polypeptide.

Contact-map, Ramachandran, and PAE plots. Three diagnostic plots accompany the record. The Cα contact map visualizes the tertiary structure as a 2D adjacency matrix (8 Å cutoff, sequence-local contacts suppressed). The Ramachandran plot shows the distribution of backbone (φ, ψ) torsions, with points in the α and β basins reflecting secondary structure content. The PAE plot shows AlphaFold's inter-residue confidence as a color matrix.

InterPro / GO / CATH / or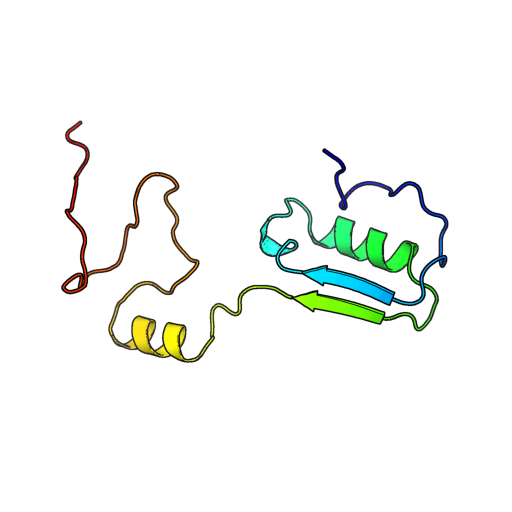ganism. The annotation block draws on four external resources. InterPro: which protein families and domains the sequence belongs to. GO: standardized terms for what the protein does, what process it participates in, and where in the cell it acts. CATH: which structural fold it has in the CATH hierarchy. Organism: the species of origin.

Nearest PDB structures. Structural nearest neighbors (via Foldseek easy-search vs the PDB). Reported per hit: target PDB id, E-value, and alignment TM-score. A TM-score above ~0.5 is the conventional threshold for 'same fold'.

Predicted aligned error. Predicted aligned error is AlphaFold's pairwise confidence. Unlike pLDDT (per-residue), PAE is per-residue-pair and captures whether two parts of the structure are correctly placed relative to each other. Units are ångströms of expected positional error.

Solvent-accessible surface area. SASA measures how much of the protein is reachable by solvent. It is computed by rolling a water-sized probe over the atomic surface and summing the exposed area (Å²). Per-residue SASA distinguishes core (buried, low SASA) from surface (exposed, high SASA) residues; total SASA is a whole-molecule size measure.

B-factor. Crystallographic B-factors measure how much each atom's electron density is smeared out, in Å². They rise in mobile loops and surface residues and fall in the buried interior. In AlphaFold models this column is repurposed to hold pLDDT instead.

pLDDT. For AlphaFold models, the B-factor field carries pLDDT — the model's own estimate of local accuracy on a 0–100 scale. Regions with pLDDT<50 should be treated as essentially unmodeled; they often correspond to intrinsically disordered segments.

Backbone torsions (φ/ψ). φ (phi) and ψ (psi) are the two rotatable backbone dihedrals per residue: φ is the C(i-1)–N–Cα–C torsion, ψ is the N–Cα–C–N(i+1) torsion, both in degrees on (−180°, 180°]. α-helical residues cluster near (−60°, −45°); β-strand residues near (−120°, +130°). A Ramachandran plot is simply a scatter of (φ, ψ) for every residue.

Radius of gyration, Cα contacts, bounding box. Radius of gyration (Rg) is the root-mean-square distance of Cα atoms from their centroid — a single number for overall size and compactness. A globular domain of N residues has Rg ≈ 2.2·N^0.38 Å; an extended or disordered chain has a much larger Rg. The Cα contact count is the number of residue pairs whose Cα atoms are within 8 Å and are more than four positions apart in sequence — a standard proxy for tertiary packing density. The bounding box is the smallest axis-aligned box enclosing all Cα atoms.

Secondary structure (3-state, P-SEA). Three-state secondary structure (P-SEA) collapses the eight DSSP classes into helix (a), strand (b), and coil (c). P-SEA assigns these from Cα geometry alone — distances and angles — without requiring backbone oxygens, so it works on any Cα trace.

Secondary structure (8-state, DSSP). Secondary structure is the local, repeating backbone conformation. DSSP classifies it into eight states by reading the hydrogen-bond network: three helix types (H, G, I), two β types (E, B), two non-regular types (T, S), and unstructured coil (-).

Foldseek 3Di. The Foldseek 3Di string encodes local tertiary geometry as a 20-letter alphabet — one character per residue — derived from the relative positions of nearby Cα atoms. Unlike the amino-acid sequence, 3Di is a direct function of the 3D structure, so two proteins with the same fold have similar 3Di strings even at low sequence identity.

mmCIF coordinates. Structure coordinates are given as an mmCIF _atom_site loop: one row per atom with element, residue name, chain id, sequence number, and x/y/z position in Å. Only the four main-chain atoms per residue are included here; side chains are omitted to keep the record compact.

Sequence. This is the polypeptide sequence — one letter per residue, N-terminus first. Length ranges from a few dozen residues for small domains to over a thousand for large multi-domain proteins.